Protein AF-A0A0A6YWA6-F1 (afdb_monomer_lite)

Structure (mmCIF, N/CA/C/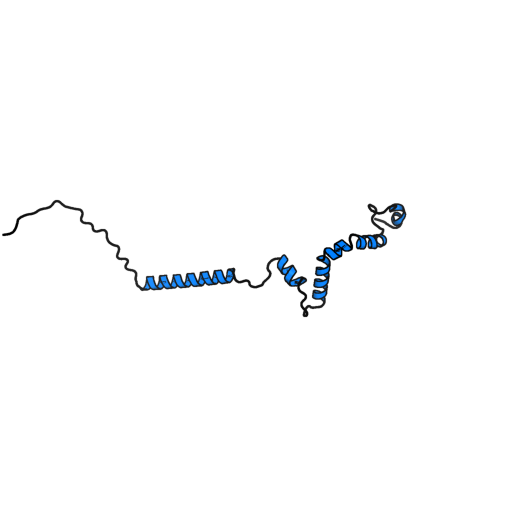O backbone):
data_AF-A0A0A6YWA6-F1
#
_entry.id   AF-A0A0A6YWA6-F1
#
loop_
_atom_site.group_PDB
_atom_site.id
_atom_site.type_symbol
_atom_site.label_atom_id
_atom_site.label_alt_id
_atom_site.label_comp_id
_atom_site.label_asym_id
_atom_site.label_entity_id
_atom_site.label_seq_id
_atom_site.pdbx_PDB_ins_code
_atom_site.Cartn_x
_atom_site.Cartn_y
_atom_site.Cartn_z
_atom_site.occupancy
_atom_site.B_iso_or_equiv
_atom_site.auth_seq_id
_atom_site.auth_comp_id
_atom_site.auth_asym_id
_atom_site.auth_atom_id
_atom_site.pdbx_PDB_model_num
ATOM 1 N N . MET A 1 1 ? -16.475 38.994 106.068 1.00 43.25 1 MET A N 1
ATOM 2 C CA . MET A 1 1 ? -17.431 39.776 105.254 1.00 43.25 1 MET A CA 1
ATOM 3 C C . MET A 1 1 ? -16.602 40.695 104.366 1.00 43.25 1 MET A C 1
ATOM 5 O O . MET A 1 1 ? -15.779 41.405 104.907 1.00 43.25 1 MET A O 1
ATOM 9 N N . GLY A 1 2 ? -16.594 40.639 103.039 1.00 46.50 2 GLY A N 1
ATOM 10 C CA . GLY A 1 2 ? -17.674 40.305 102.126 1.00 46.50 2 GLY A CA 1
ATOM 11 C C . GLY A 1 2 ? -18.350 41.594 101.670 1.00 46.50 2 GLY A C 1
ATOM 12 O O . GLY A 1 2 ? -19.226 42.035 102.396 1.00 46.50 2 GLY A O 1
ATOM 13 N N . ARG A 1 3 ? -17.970 42.064 100.462 1.00 40.78 3 ARG A N 1
ATOM 14 C CA . ARG A 1 3 ? -18.775 42.855 99.499 1.00 40.78 3 ARG A CA 1
ATOM 15 C C . ARG A 1 3 ? -19.259 44.254 99.944 1.00 40.78 3 ARG A C 1
ATOM 17 O O . ARG A 1 3 ? -19.638 44.427 101.083 1.00 40.78 3 ARG A O 1
ATOM 24 N N . SER A 1 4 ? -19.409 45.288 99.120 1.00 62.66 4 SER A N 1
ATOM 25 C CA . SER A 1 4 ? -19.091 45.651 97.724 1.00 62.66 4 SER A CA 1
ATOM 26 C C . SER A 1 4 ? -19.964 46.873 97.416 1.00 62.66 4 SER A C 1
ATOM 28 O O . SER A 1 4 ? -21.092 46.856 97.879 1.00 62.66 4 SER A O 1
ATOM 30 N N . GLU A 1 5 ? -19.513 47.824 96.599 1.00 47.88 5 GLU A N 1
ATOM 31 C CA . GLU A 1 5 ? -20.318 48.772 95.789 1.00 47.88 5 GLU A CA 1
ATOM 32 C C . GLU A 1 5 ? -19.305 49.713 95.113 1.00 47.88 5 GLU A C 1
ATOM 34 O O . GLU A 1 5 ? -18.282 50.023 95.712 1.00 47.88 5 GLU A O 1
ATOM 39 N N . SER A 1 6 ? -19.403 50.182 93.878 1.00 60.28 6 SER A N 1
ATOM 40 C CA . SER A 1 6 ? -20.394 50.156 92.798 1.00 60.28 6 SER A CA 1
ATOM 41 C C . SER A 1 6 ? -19.636 50.750 91.589 1.00 60.28 6 SER A C 1
ATOM 43 O O . SER A 1 6 ? -18.811 51.635 91.789 1.00 60.28 6 SER A O 1
ATOM 45 N N . GLN A 1 7 ? -19.679 50.136 90.399 1.00 53.88 7 GLN A N 1
ATOM 46 C CA . GLN A 1 7 ? -20.383 50.652 89.202 1.00 53.88 7 GLN A CA 1
ATOM 47 C C . GLN A 1 7 ? -19.971 52.097 88.795 1.00 53.88 7 GLN A C 1
ATOM 49 O O . GLN A 1 7 ? -19.933 52.983 89.629 1.00 53.88 7 GLN A O 1
ATOM 54 N N . MET A 1 8 ? -19.709 52.464 87.540 1.00 55.59 8 MET A N 1
ATOM 55 C CA . MET A 1 8 ? -20.334 52.022 86.298 1.00 55.59 8 MET A CA 1
ATOM 56 C C . MET A 1 8 ? -19.609 52.673 85.096 1.00 55.59 8 MET A C 1
ATOM 58 O O . MET A 1 8 ? -19.224 53.831 85.183 1.00 55.59 8 MET A O 1
ATOM 62 N N . ASP A 1 9 ? -19.491 51.888 84.020 1.00 52.47 9 ASP A N 1
ATOM 63 C CA . ASP A 1 9 ? -19.705 52.210 82.593 1.00 52.47 9 ASP A CA 1
ATOM 64 C C . ASP A 1 9 ? -18.941 53.348 81.896 1.00 52.47 9 ASP A C 1
ATOM 66 O O . ASP A 1 9 ? -18.949 54.490 82.331 1.00 52.47 9 ASP A O 1
ATOM 70 N N . ILE A 1 10 ? -18.381 53.000 80.732 1.00 51.50 10 ILE A N 1
ATOM 71 C CA . ILE A 1 10 ? -18.505 53.738 79.465 1.00 51.50 10 ILE A CA 1
ATOM 72 C C . ILE A 1 10 ? -18.309 52.695 78.343 1.00 51.50 10 ILE A C 1
ATOM 74 O O . ILE A 1 10 ? -17.197 52.303 77.993 1.00 51.50 10 ILE A O 1
ATOM 78 N N . THR A 1 11 ? -19.442 52.143 77.910 1.00 63.22 11 THR A N 1
ATOM 79 C CA . THR A 1 11 ? -19.926 51.995 76.525 1.00 63.22 11 THR A CA 1
ATOM 80 C C . THR A 1 11 ? -19.050 51.357 75.434 1.00 63.22 11 THR A C 1
ATOM 82 O O . THR A 1 11 ? -17.949 51.797 75.121 1.00 63.22 11 THR A O 1
ATOM 85 N N . ASP A 1 12 ? -19.722 50.417 74.754 1.00 56.16 12 ASP A N 1
ATOM 86 C CA . ASP A 1 12 ? -19.614 50.014 73.346 1.00 56.16 12 ASP A CA 1
ATOM 87 C C . ASP A 1 12 ? -18.347 49.320 72.845 1.00 56.16 12 ASP A C 1
ATOM 89 O O . ASP A 1 12 ? -17.462 49.969 72.309 1.00 56.16 12 ASP A O 1
ATOM 93 N N . ILE A 1 13 ? -18.375 47.974 72.847 1.00 60.03 13 ILE A N 1
ATOM 94 C CA . ILE A 1 13 ? -18.096 47.135 71.656 1.00 60.03 13 ILE A CA 1
ATOM 95 C C . ILE A 1 13 ? -18.932 45.837 71.745 1.00 60.03 13 ILE A C 1
ATOM 97 O O . ILE A 1 13 ? -18.418 44.717 71.735 1.00 60.03 13 ILE A O 1
ATOM 101 N N . ASN A 1 14 ? -20.255 45.966 71.871 1.00 62.72 14 ASN A N 1
ATOM 102 C CA . ASN A 1 14 ? -21.167 44.829 71.730 1.00 62.72 14 ASN A CA 1
ATOM 103 C C . ASN A 1 14 ? -21.592 44.686 70.265 1.00 62.72 14 ASN A C 1
ATOM 105 O O . ASN A 1 14 ? -22.592 45.246 69.834 1.00 62.72 14 ASN A O 1
ATOM 109 N N . ALA A 1 15 ? -20.868 43.862 69.509 1.00 58.72 15 ALA A N 1
ATOM 110 C CA . ALA A 1 15 ? -21.442 43.187 68.350 1.00 58.72 15 ALA A CA 1
ATOM 111 C C . ALA A 1 15 ? -20.817 41.791 68.200 1.00 58.72 15 ALA A C 1
ATOM 113 O O . ALA A 1 15 ? -19.757 41.643 67.582 1.00 58.72 15 ALA A O 1
ATOM 114 N N . PRO A 1 16 ? -21.438 40.727 68.744 1.00 62.69 16 PRO A N 1
ATOM 115 C CA . PRO A 1 16 ? -21.074 39.378 68.347 1.00 62.69 16 PRO A CA 1
ATOM 116 C C . PRO A 1 16 ? -21.379 39.228 66.853 1.00 62.69 16 PRO A C 1
ATOM 118 O O . PRO A 1 16 ? -22.528 39.345 66.427 1.00 62.69 16 PRO A O 1
ATOM 121 N N . LYS A 1 17 ? -20.338 38.981 66.044 1.00 54.06 17 LYS A N 1
ATOM 122 C CA . LYS A 1 17 ? -20.478 38.664 64.615 1.00 54.06 17 LYS A CA 1
ATOM 123 C C . LYS A 1 17 ? -21.578 37.605 64.466 1.00 54.06 17 LYS A C 1
ATOM 125 O O . LYS A 1 17 ? -21.479 36.572 65.140 1.00 54.06 17 LYS A O 1
ATOM 130 N N . PRO A 1 18 ? -22.604 37.801 63.618 1.00 53.09 18 PRO A N 1
ATOM 131 C CA . PRO A 1 18 ? -23.605 36.773 63.408 1.00 53.09 18 PRO A CA 1
ATOM 132 C C . PRO A 1 18 ? -22.884 35.552 62.844 1.00 53.09 18 PRO A C 1
ATOM 134 O O . PRO A 1 18 ? -22.449 35.543 61.691 1.00 53.09 18 PRO A O 1
ATOM 137 N N . LYS A 1 19 ? -22.726 34.506 63.663 1.00 53.66 19 LYS A N 1
ATOM 138 C CA . LYS A 1 19 ? -22.403 33.180 63.147 1.00 53.66 19 LYS A CA 1
ATOM 139 C C . LYS A 1 19 ? -23.587 32.830 62.262 1.00 53.66 19 LYS A C 1
ATOM 141 O O . LYS A 1 19 ? -24.650 32.499 62.785 1.00 53.66 19 LYS A O 1
ATOM 146 N N . LYS A 1 20 ? -23.437 32.992 60.943 1.00 51.31 20 LYS A N 1
ATOM 147 C CA . LYS A 1 20 ? -24.426 32.542 59.964 1.00 51.31 20 LYS A CA 1
ATOM 148 C C . LYS A 1 20 ? -24.646 31.061 60.249 1.00 51.31 20 LYS A C 1
ATOM 150 O O . LYS A 1 20 ? -23.825 30.228 59.879 1.00 51.31 20 LYS A O 1
ATOM 155 N N . LYS A 1 21 ? -25.713 30.736 60.985 1.00 48.62 21 LYS A N 1
ATOM 156 C CA . LYS A 1 21 ? -26.161 29.359 61.145 1.00 48.62 21 LYS A CA 1
ATOM 157 C C . LYS A 1 21 ? -26.606 28.959 59.756 1.00 48.62 21 LYS A C 1
ATOM 159 O O . LYS A 1 21 ? -27.632 29.436 59.279 1.00 48.62 21 LYS A O 1
ATOM 164 N N . GLN A 1 22 ? -25.768 28.182 59.086 1.00 57.88 22 GLN A N 1
ATOM 165 C CA . GLN A 1 22 ? -26.058 27.641 57.776 1.00 57.88 22 GLN A CA 1
ATOM 166 C C . GLN A 1 22 ? -27.239 26.678 57.940 1.00 57.88 22 GLN A C 1
ATOM 168 O O . GLN A 1 22 ? -27.088 25.503 58.260 1.00 57.88 22 GLN A O 1
ATOM 173 N N . ARG A 1 23 ? -28.446 27.237 57.840 1.00 60.19 23 ARG A N 1
ATOM 174 C CA . ARG A 1 23 ? -29.715 26.520 57.808 1.00 60.19 23 ARG A CA 1
ATOM 175 C C . ARG A 1 23 ? -29.840 25.943 56.404 1.00 60.19 23 ARG A C 1
ATOM 177 O O . ARG A 1 23 ? -30.525 26.510 55.565 1.00 60.19 23 ARG A O 1
ATOM 184 N N . TRP A 1 24 ? -29.141 24.850 56.140 1.00 55.84 24 TRP A N 1
ATOM 185 C CA . TRP A 1 24 ? -29.450 24.054 54.962 1.00 55.84 24 TRP A CA 1
ATOM 186 C C . TRP A 1 24 ? -30.722 23.279 55.260 1.00 55.84 24 TRP A C 1
ATOM 188 O O . TRP A 1 24 ? -30.845 22.650 56.316 1.00 55.84 24 TRP A O 1
ATOM 198 N N . THR A 1 25 ? -31.690 23.348 54.359 1.00 75.12 25 THR A N 1
ATOM 199 C CA . THR A 1 25 ? -32.788 22.393 54.384 1.00 75.12 25 THR A CA 1
ATOM 200 C C . THR A 1 25 ? -32.189 21.023 54.029 1.00 75.12 25 THR A C 1
ATOM 202 O O . THR A 1 25 ? -31.361 20.928 53.122 1.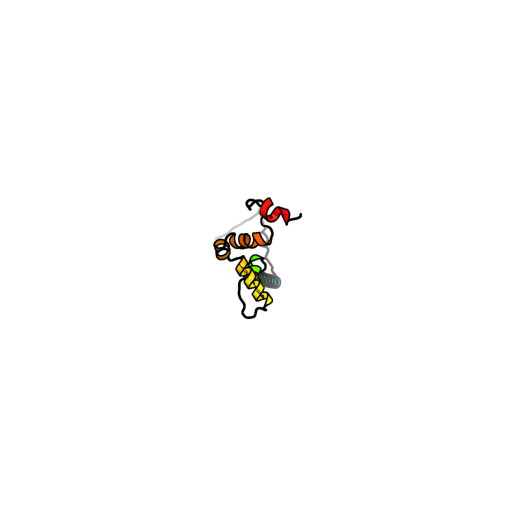00 75.12 25 THR A O 1
ATOM 205 N N . PRO A 1 26 ? -32.548 19.942 54.743 1.00 75.25 26 PRO A N 1
ATOM 206 C CA . PRO A 1 26 ? -32.018 18.600 54.467 1.00 75.25 26 PRO A CA 1
ATOM 207 C C . PRO A 1 26 ? -32.281 18.156 53.018 1.00 75.25 26 PRO A C 1
ATOM 209 O O . PRO A 1 26 ? -31.530 17.361 52.462 1.00 75.25 26 PRO A O 1
ATOM 212 N N . LEU A 1 27 ? -33.311 18.736 52.395 1.00 78.12 27 LEU A N 1
ATOM 213 C CA . LEU A 1 27 ? -33.657 18.571 50.991 1.00 78.12 27 LEU A CA 1
ATOM 214 C C . LEU A 1 27 ? -32.557 19.078 50.039 1.00 78.12 27 LEU A C 1
ATOM 216 O O . LEU A 1 27 ? -32.225 18.388 49.084 1.00 78.12 27 LEU A O 1
ATOM 220 N N . GLU A 1 28 ? -31.952 20.235 50.321 1.00 83.75 28 GLU A N 1
ATOM 221 C CA . GLU A 1 28 ? -30.880 20.820 49.499 1.00 83.75 28 GLU A CA 1
ATOM 222 C C . GLU A 1 28 ? -29.589 20.006 49.601 1.00 83.75 28 GLU A C 1
ATOM 224 O O . GLU A 1 28 ? -28.889 19.809 48.609 1.00 83.75 28 GLU A O 1
ATOM 229 N N . ILE A 1 29 ? -29.293 19.467 50.790 1.00 87.25 29 ILE A N 1
ATOM 230 C CA . ILE A 1 29 ? -28.156 18.556 50.984 1.00 87.25 29 ILE A CA 1
ATOM 231 C C . ILE A 1 29 ? -28.404 17.262 50.207 1.00 87.25 29 ILE A C 1
ATOM 233 O O . ILE A 1 29 ? -27.530 16.813 49.470 1.00 87.25 29 ILE A O 1
ATOM 237 N N . SER A 1 30 ? -29.606 16.692 50.322 1.00 88.00 30 SER A N 1
ATOM 238 C CA . SER A 1 30 ? -29.985 15.485 49.585 1.00 88.00 30 SER A CA 1
ATOM 239 C C . SER A 1 30 ? -29.900 15.690 48.072 1.00 88.00 30 SER A C 1
ATOM 241 O O . SER A 1 30 ? -29.395 14.822 47.363 1.00 88.00 30 SER A O 1
ATOM 243 N N . LEU A 1 31 ? -30.364 16.838 47.575 1.00 91.50 31 LEU A N 1
ATOM 244 C CA . LEU A 1 31 ? -30.308 17.184 46.160 1.00 91.50 31 LEU A CA 1
ATOM 245 C C . LEU A 1 31 ? -28.862 17.389 45.692 1.00 91.50 31 LEU A C 1
ATOM 247 O O . LEU A 1 31 ? -28.483 16.878 44.643 1.00 91.50 31 LEU A O 1
ATOM 251 N N . SER A 1 32 ? -28.034 18.057 46.498 1.00 91.06 32 SER A N 1
ATOM 252 C CA . SER A 1 32 ? -26.609 18.260 46.202 1.00 91.06 32 SER A CA 1
ATOM 253 C C . SER A 1 32 ? -25.857 16.933 46.102 1.00 91.06 32 SER A C 1
ATOM 255 O O . SER A 1 32 ? -25.076 16.729 45.174 1.00 91.06 32 SER A O 1
ATOM 257 N N . VAL A 1 33 ? -26.121 16.004 47.027 1.00 94.88 33 VAL A N 1
ATOM 258 C CA . VAL A 1 33 ? -25.531 14.658 47.005 1.00 94.88 33 VAL A CA 1
ATOM 259 C C . VAL A 1 33 ? -26.002 13.881 45.777 1.00 94.88 33 VAL A C 1
ATOM 261 O O . VAL A 1 33 ? -25.180 13.268 45.102 1.00 94.88 33 VAL A O 1
ATOM 264 N N . LEU A 1 34 ? -27.294 13.940 45.440 1.00 95.62 34 LEU A N 1
ATOM 265 C CA . LEU A 1 34 ? -27.832 13.268 44.256 1.00 95.62 34 LEU A CA 1
ATOM 266 C C . LEU A 1 34 ? -27.186 13.788 42.965 1.00 95.62 34 LEU A C 1
ATOM 268 O O . LEU A 1 34 ? -26.769 12.994 42.126 1.00 95.62 34 LEU A O 1
ATOM 272 N N . VAL A 1 35 ? -27.058 15.109 42.823 1.00 96.44 35 VAL A N 1
ATOM 273 C CA . VAL A 1 35 ? -26.407 15.729 41.662 1.00 96.44 35 VAL A CA 1
ATOM 274 C C . VAL A 1 35 ? -24.940 15.307 41.577 1.00 96.44 35 VAL A C 1
ATOM 276 O O . VAL A 1 35 ? -24.495 14.924 40.501 1.00 96.44 35 VAL A O 1
ATOM 279 N N . LEU A 1 36 ? -24.206 15.299 42.695 1.00 96.44 36 LEU A N 1
ATOM 280 C CA . LEU A 1 36 ? -22.816 14.830 42.729 1.00 96.44 36 LEU A CA 1
ATOM 281 C C . LEU A 1 36 ? -22.675 13.358 42.320 1.00 96.44 36 LEU A C 1
ATOM 283 O O . LEU A 1 36 ? -21.744 13.003 41.604 1.00 96.44 36 LEU A O 1
ATOM 287 N N . LEU A 1 37 ? -23.594 12.490 42.741 1.00 96.94 37 LEU A N 1
ATOM 288 C CA . LEU A 1 37 ? -23.573 11.088 42.322 1.00 96.94 37 LEU A CA 1
ATOM 289 C C . LEU A 1 37 ? -23.831 10.951 40.819 1.00 96.94 37 LEU A C 1
ATOM 291 O O . LEU A 1 37 ? -23.117 10.216 40.139 1.00 96.94 37 LEU A O 1
ATOM 295 N N . LEU A 1 38 ? -24.808 11.688 40.286 1.00 96.94 38 LEU A N 1
ATOM 296 C CA . LEU A 1 38 ? -25.115 11.676 38.856 1.00 96.94 38 LEU A CA 1
ATOM 297 C C . LEU A 1 38 ? -23.961 12.225 38.010 1.00 96.94 38 LEU A C 1
ATOM 299 O O . LEU A 1 38 ? -23.681 11.671 36.949 1.00 96.94 38 LEU A O 1
ATOM 303 N N . THR A 1 39 ? -23.257 13.263 38.470 1.00 96.88 39 THR A N 1
ATOM 304 C CA . THR A 1 39 ? -22.089 13.787 37.747 1.00 96.88 39 THR A CA 1
ATOM 305 C C . THR A 1 39 ? -20.935 12.796 37.755 1.00 96.88 39 THR A C 1
ATOM 307 O O . THR A 1 39 ? -20.316 12.602 36.712 1.00 96.88 39 THR A O 1
ATOM 310 N N . ILE A 1 40 ? -20.675 12.115 38.877 1.00 97.12 40 ILE A N 1
ATOM 311 C CA . ILE A 1 40 ? -19.658 11.057 38.937 1.00 97.12 40 ILE A CA 1
ATOM 312 C C . ILE A 1 40 ? -20.006 9.936 37.952 1.00 97.12 40 ILE A C 1
ATOM 314 O O . ILE A 1 40 ? -19.145 9.543 37.172 1.00 97.12 40 ILE A O 1
ATOM 318 N N . ILE A 1 41 ? -21.258 9.468 37.932 1.00 97.00 41 ILE A N 1
ATOM 319 C CA . ILE A 1 41 ? -21.716 8.427 36.994 1.00 97.00 41 ILE A CA 1
ATOM 320 C C . ILE A 1 41 ? -21.572 8.886 35.537 1.00 97.00 41 ILE A C 1
ATOM 322 O O . ILE A 1 41 ? -21.127 8.120 34.685 1.00 97.00 41 ILE A O 1
ATOM 326 N N . ALA A 1 42 ? -21.923 10.136 35.232 1.00 96.88 42 ALA A N 1
ATOM 327 C CA . ALA A 1 42 ? -21.781 10.674 33.883 1.00 96.88 42 ALA A CA 1
ATOM 328 C C . ALA A 1 42 ? -20.307 10.751 33.457 1.00 96.88 42 ALA A C 1
ATOM 330 O O . ALA A 1 42 ? -19.966 10.333 32.354 1.00 96.88 42 ALA A O 1
ATOM 331 N N . VAL A 1 43 ? -19.419 11.230 34.334 1.00 96.44 43 VAL A N 1
ATOM 332 C CA . VAL A 1 43 ? -17.977 11.316 34.054 1.00 96.44 43 VAL A CA 1
ATOM 333 C C . VAL A 1 43 ? -17.366 9.927 33.880 1.00 96.44 43 VAL A C 1
ATOM 335 O O . VAL A 1 43 ? -16.590 9.731 32.946 1.00 96.44 43 VAL A O 1
ATOM 338 N N . THR A 1 44 ? -17.723 8.952 34.720 1.00 95.56 44 THR A N 1
ATOM 339 C CA . THR A 1 44 ? -17.225 7.577 34.571 1.00 95.56 44 THR A CA 1
ATOM 340 C C . THR A 1 44 ? -17.729 6.934 33.285 1.00 95.56 44 THR A C 1
ATOM 342 O O . THR A 1 44 ? -16.935 6.294 32.604 1.00 95.56 44 THR A O 1
ATOM 345 N N . MET A 1 45 ? -18.992 7.149 32.901 1.00 94.19 45 MET A N 1
ATOM 346 C CA . MET A 1 45 ? -19.533 6.687 31.617 1.00 94.19 45 MET A CA 1
ATOM 347 C C . MET A 1 45 ? -18.836 7.334 30.420 1.00 94.19 45 MET A C 1
ATOM 349 O O . MET A 1 45 ? -18.494 6.633 29.475 1.00 94.19 45 MET A O 1
ATOM 353 N N . ILE A 1 46 ? -18.583 8.646 30.457 1.00 93.25 46 ILE A N 1
ATOM 354 C CA . ILE A 1 46 ? -17.865 9.351 29.384 1.00 93.25 46 ILE A CA 1
ATOM 355 C C . ILE A 1 46 ? -16.424 8.847 29.282 1.00 93.25 46 ILE A C 1
ATOM 357 O O . ILE A 1 46 ? -15.949 8.599 28.179 1.00 93.25 46 ILE A O 1
ATOM 361 N N . ALA A 1 47 ? -15.730 8.675 30.409 1.00 92.50 47 ALA A N 1
ATOM 362 C CA . ALA A 1 47 ? -14.372 8.143 30.425 1.00 92.50 47 ALA A CA 1
ATOM 363 C C . ALA A 1 47 ? -14.332 6.705 29.902 1.00 92.50 47 ALA A C 1
ATOM 365 O O . ALA A 1 47 ? -13.487 6.394 29.069 1.00 92.50 47 ALA A O 1
ATOM 366 N N . LEU A 1 48 ? -15.270 5.854 30.332 1.00 89.50 48 LEU A N 1
ATOM 367 C CA . LEU A 1 48 ? -15.444 4.506 29.791 1.00 89.50 48 LEU A CA 1
ATOM 368 C C . LEU A 1 48 ? -15.666 4.556 28.285 1.00 89.50 48 LEU A C 1
ATOM 370 O O . LEU A 1 48 ? -14.931 3.900 27.574 1.00 89.50 48 LEU A O 1
ATOM 374 N N . TYR A 1 49 ? -16.587 5.380 27.790 1.00 85.69 49 TYR A N 1
ATOM 375 C CA . TYR A 1 49 ? -16.849 5.514 26.357 1.00 85.69 49 TYR A CA 1
ATOM 376 C C . TYR A 1 49 ? -15.636 6.034 25.567 1.00 85.69 49 TYR A C 1
ATOM 378 O O . TYR A 1 49 ? -15.340 5.534 24.491 1.00 85.69 49 TYR A O 1
ATOM 386 N N . ALA A 1 50 ? -14.900 7.011 26.101 1.00 83.00 50 ALA A N 1
ATOM 387 C CA . ALA A 1 50 ? -13.720 7.576 25.444 1.00 83.00 50 ALA A CA 1
ATOM 388 C C . ALA A 1 50 ? -12.510 6.627 25.453 1.00 83.00 50 ALA A C 1
ATOM 390 O O . ALA A 1 50 ? -11.642 6.731 24.589 1.00 83.00 50 ALA A O 1
ATOM 391 N N . THR A 1 51 ? -12.437 5.734 26.441 1.00 79.81 51 THR A N 1
ATOM 392 C CA . THR A 1 51 ? -11.383 4.713 26.566 1.00 79.81 51 THR A CA 1
ATOM 393 C C . THR A 1 51 ? -11.815 3.345 26.041 1.00 79.81 51 THR A C 1
ATOM 395 O O . THR A 1 51 ? -10.999 2.427 26.006 1.00 79.81 51 THR A O 1
ATOM 398 N N . TYR A 1 52 ? -13.073 3.202 25.619 1.00 79.56 52 TYR A N 1
ATOM 399 C CA . TYR A 1 52 ? -13.601 1.977 25.044 1.00 79.56 52 TYR A CA 1
ATOM 400 C C . TYR A 1 52 ? -13.038 1.819 23.635 1.00 79.56 52 TYR A C 1
ATOM 402 O O . TYR A 1 52 ? -13.328 2.601 22.730 1.00 79.56 52 TYR A O 1
ATOM 410 N N . ASP A 1 53 ? -12.187 0.813 23.467 1.00 71.69 53 ASP A N 1
ATOM 411 C CA . ASP A 1 53 ? -11.696 0.422 22.157 1.00 71.69 53 ASP A CA 1
ATOM 412 C C . ASP A 1 53 ? -12.801 -0.381 21.460 1.00 71.69 53 ASP A C 1
ATOM 414 O O . ASP A 1 53 ? -12.993 -1.566 21.728 1.00 71.69 53 ASP A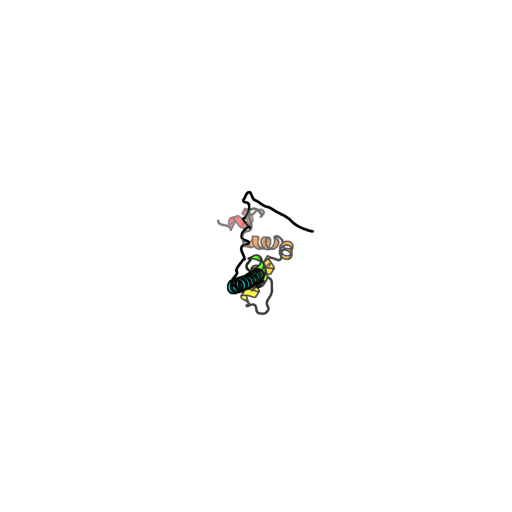 O 1
ATOM 418 N N . ASP A 1 54 ? -13.564 0.284 20.586 1.00 71.06 54 ASP A N 1
ATOM 419 C CA . ASP A 1 54 ? -14.593 -0.353 19.753 1.00 71.06 54 ASP A CA 1
ATOM 420 C C . ASP A 1 54 ? -14.003 -1.427 18.807 1.00 71.06 54 ASP A C 1
ATOM 422 O O . ASP A 1 54 ? -14.753 -2.076 18.077 1.00 71.06 54 ASP A O 1
ATOM 426 N N . GLY A 1 55 ? -12.671 -1.570 18.711 1.00 69.31 55 GLY A N 1
ATOM 427 C CA . GLY A 1 55 ? -12.005 -2.413 17.711 1.00 69.31 55 GLY A CA 1
ATOM 428 C C . GLY A 1 55 ? -12.214 -1.919 16.272 1.00 69.31 55 GLY A C 1
ATOM 429 O O . GLY A 1 55 ? -11.775 -2.551 15.312 1.00 69.31 55 GLY A O 1
ATOM 430 N N . ILE A 1 56 ? -12.888 -0.776 16.102 1.00 70.31 56 ILE A N 1
ATOM 431 C CA . ILE A 1 56 ? -13.188 -0.179 14.806 1.00 70.31 56 ILE A CA 1
ATOM 432 C C . ILE A 1 56 ? -11.988 0.651 14.370 1.00 70.31 56 ILE A C 1
ATOM 434 O O . ILE A 1 56 ? -11.733 1.757 14.855 1.00 70.31 56 ILE A O 1
ATOM 438 N N . CYS A 1 57 ? -11.288 0.112 13.383 1.00 71.00 57 CYS A N 1
ATOM 439 C CA . CYS A 1 57 ? -10.203 0.756 12.671 1.00 71.00 57 CYS A CA 1
ATOM 440 C C . CYS A 1 57 ? -10.687 2.039 11.960 1.00 71.00 57 CYS A C 1
ATOM 442 O O . CYS A 1 57 ? -11.342 1.966 10.923 1.00 71.00 57 CYS A O 1
ATOM 444 N N . LYS A 1 58 ? -10.383 3.225 12.514 1.00 77.50 58 LYS A N 1
ATOM 445 C CA . LYS A 1 58 ? -10.743 4.533 11.915 1.00 77.50 58 LYS A CA 1
ATOM 446 C C . LYS A 1 58 ? -9.624 5.174 11.075 1.00 77.50 58 LYS A C 1
ATOM 448 O O . LYS A 1 58 ? -9.908 6.092 10.310 1.00 77.50 58 LYS A O 1
ATOM 453 N N . SER A 1 59 ? -8.369 4.738 11.212 1.00 78.12 59 SER A N 1
ATOM 454 C CA . SER A 1 59 ? -7.232 5.277 10.448 1.00 78.12 59 SER A CA 1
ATOM 455 C C . SER A 1 59 ? -6.948 4.462 9.180 1.00 78.12 59 SER A C 1
ATOM 457 O O . SER A 1 59 ? -7.267 3.280 9.086 1.00 78.12 59 SER A O 1
ATOM 459 N N . SER A 1 60 ? -6.336 5.090 8.174 1.00 73.06 60 SER A N 1
ATOM 460 C CA . SER A 1 60 ? -6.032 4.431 6.894 1.00 73.06 60 SER A CA 1
ATOM 461 C C . SER A 1 60 ? -5.097 3.231 7.047 1.00 73.06 60 SER A C 1
ATOM 463 O O . SER A 1 60 ? -5.268 2.225 6.358 1.00 73.06 60 SER A O 1
ATOM 465 N N . ASP A 1 61 ? -4.129 3.322 7.958 1.00 75.38 61 ASP A N 1
ATOM 466 C CA . ASP A 1 61 ? -3.137 2.267 8.165 1.00 75.38 61 ASP A CA 1
ATOM 467 C C . ASP A 1 61 ? -3.749 1.038 8.838 1.00 75.38 61 ASP A C 1
ATOM 469 O O . ASP A 1 61 ? -3.458 -0.086 8.426 1.00 75.38 61 ASP A O 1
ATOM 473 N N . CYS A 1 62 ? -4.657 1.233 9.803 1.00 74.94 62 CYS A N 1
ATOM 474 C CA . CYS A 1 62 ? -5.325 0.115 10.462 1.00 74.94 62 CYS A CA 1
ATOM 475 C C . CYS A 1 62 ? -6.379 -0.549 9.565 1.00 74.94 62 CYS A C 1
ATOM 477 O O . CYS A 1 62 ? -6.476 -1.775 9.551 1.00 74.94 62 CYS A O 1
ATOM 479 N N . ILE A 1 63 ? -7.086 0.222 8.727 1.00 78.12 63 ILE A N 1
ATOM 480 C CA . ILE A 1 63 ? -7.994 -0.334 7.709 1.00 78.12 63 ILE A CA 1
ATOM 481 C C . ILE A 1 63 ? -7.213 -1.210 6.722 1.00 78.12 63 ILE A C 1
ATOM 483 O O . ILE A 1 63 ? -7.639 -2.316 6.397 1.00 78.12 63 ILE A O 1
ATOM 487 N N . LYS A 1 64 ? -6.051 -0.745 6.250 1.00 74.81 64 LYS A N 1
ATOM 488 C CA . LYS A 1 64 ? -5.197 -1.501 5.324 1.00 74.81 64 LYS A CA 1
ATOM 489 C C . LYS A 1 64 ? -4.729 -2.824 5.940 1.00 74.81 64 LYS A C 1
ATOM 491 O O . LYS A 1 64 ? -4.804 -3.853 5.266 1.00 74.81 64 LYS A O 1
ATOM 496 N N . SER A 1 65 ? -4.294 -2.823 7.202 1.00 74.94 65 SER A N 1
ATOM 497 C CA . SER A 1 65 ? -3.881 -4.058 7.878 1.00 74.94 65 SER A CA 1
ATOM 498 C C . SER A 1 65 ? -5.049 -5.018 8.128 1.00 74.94 65 SER A C 1
ATOM 500 O O . SER A 1 65 ? -4.941 -6.197 7.793 1.00 74.94 65 SER A O 1
ATOM 502 N N . ASP A 1 66 ? -6.176 -4.525 8.640 1.00 73.56 66 ASP A N 1
ATOM 503 C CA . ASP A 1 66 ? -7.336 -5.361 8.984 1.00 73.56 66 ASP A CA 1
ATOM 504 C C . ASP A 1 66 ? -8.024 -5.947 7.736 1.00 73.56 66 ASP A C 1
ATOM 506 O O . ASP A 1 66 ? -8.359 -7.133 7.672 1.00 73.56 66 ASP A O 1
ATOM 510 N N . VAL A 1 67 ? -8.175 -5.137 6.682 1.00 76.25 67 VAL A N 1
ATOM 511 C CA . VAL A 1 67 ? -8.900 -5.542 5.471 1.00 76.25 67 VAL A CA 1
ATOM 512 C C . VAL A 1 67 ? -8.032 -6.360 4.523 1.00 76.25 67 VAL A C 1
ATOM 514 O O . VAL A 1 67 ? -8.546 -7.294 3.909 1.00 76.25 67 VAL A O 1
ATOM 517 N N . LEU A 1 68 ? -6.746 -6.028 4.352 1.00 79.00 68 LEU A N 1
ATOM 518 C CA . LEU A 1 68 ? -5.920 -6.610 3.283 1.00 79.00 68 LEU A CA 1
ATOM 519 C C . LEU A 1 68 ? -4.805 -7.542 3.773 1.00 79.00 68 LEU A C 1
ATOM 521 O O . LEU A 1 68 ? -4.313 -8.358 2.986 1.00 79.00 68 LEU A O 1
ATOM 525 N N . GLN A 1 69 ? -4.400 -7.459 5.042 1.00 71.56 69 GLN A N 1
ATOM 526 C CA . GLN A 1 69 ? -3.237 -8.201 5.537 1.00 71.56 69 GLN A CA 1
ATOM 527 C C . GLN A 1 69 ? -3.612 -9.553 6.142 1.00 71.56 69 GLN A C 1
ATOM 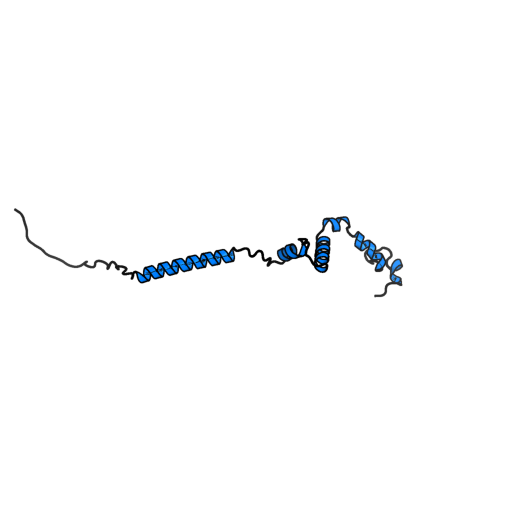529 O O . GLN A 1 69 ? -2.876 -10.523 5.939 1.00 71.56 69 GLN A O 1
ATOM 534 N N . GLU A 1 70 ? -4.778 -9.671 6.775 1.00 74.56 70 GLU A N 1
ATOM 535 C CA . GLU A 1 70 ? -5.250 -10.930 7.358 1.00 74.56 70 GLU A CA 1
ATOM 536 C C . GLU A 1 70 ? -6.007 -11.797 6.334 1.00 74.56 70 GLU A C 1
ATOM 538 O O . GLU A 1 70 ? -6.997 -11.352 5.741 1.00 74.56 70 GLU A O 1
ATOM 543 N N . PRO A 1 71 ? -5.564 -13.039 6.058 1.00 68.44 71 PRO A N 1
ATOM 544 C CA . PRO A 1 71 ? -6.318 -13.958 5.214 1.00 68.44 71 PRO A CA 1
ATOM 545 C C . PRO A 1 71 ? -7.479 -14.531 6.028 1.00 68.44 71 PRO A C 1
ATOM 547 O O . PRO A 1 71 ? -7.251 -15.213 7.024 1.00 68.44 71 PRO A O 1
ATOM 550 N N . LYS A 1 72 ? -8.720 -14.273 5.604 1.00 76.06 72 LYS A N 1
ATOM 551 C CA . LYS A 1 72 ? -9.906 -14.866 6.228 1.00 76.06 72 LYS A CA 1
ATOM 552 C C . LYS A 1 72 ? -10.392 -15.969 5.288 1.00 76.06 72 LYS A C 1
ATOM 554 O O .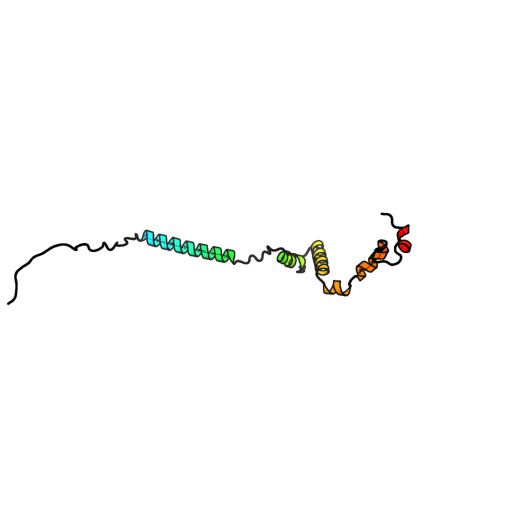 LYS A 1 72 ? -10.544 -15.758 4.088 1.00 76.06 72 LYS A O 1
ATOM 559 N N . THR A 1 73 ? -10.589 -17.179 5.802 1.00 71.62 73 THR A N 1
ATOM 560 C CA . THR A 1 73 ? -10.983 -18.345 4.984 1.00 71.62 73 THR A CA 1
ATOM 561 C C . THR A 1 73 ? -12.357 -18.184 4.326 1.00 71.62 73 THR A C 1
ATOM 563 O O . THR A 1 73 ? -12.653 -18.876 3.359 1.00 71.62 73 THR A O 1
ATOM 566 N N . GLU A 1 74 ? -13.163 -17.240 4.811 1.00 81.25 74 GLU A N 1
ATOM 567 C CA . GLU A 1 74 ? -14.497 -16.902 4.300 1.00 81.25 74 GLU A CA 1
ATOM 568 C C . GLU A 1 74 ? -14.496 -15.746 3.280 1.00 81.25 74 GLU A C 1
ATOM 570 O O . GLU A 1 74 ? -15.553 -15.283 2.855 1.00 81.25 74 GLU A O 1
ATOM 575 N N . ASP A 1 75 ? -13.323 -15.259 2.862 1.00 84.06 75 ASP A N 1
ATOM 576 C CA . ASP A 1 75 ? -13.235 -14.183 1.874 1.00 84.06 75 ASP A CA 1
ATOM 577 C C . ASP A 1 75 ? -13.793 -14.616 0.507 1.00 84.06 75 ASP A C 1
ATOM 579 O O . ASP A 1 75 ? -13.423 -15.661 -0.036 1.00 84.06 75 ASP A O 1
ATOM 583 N N . ILE A 1 76 ? -14.598 -13.750 -0.120 1.00 91.12 76 ILE A N 1
ATOM 584 C CA . ILE A 1 76 ? -14.999 -13.915 -1.524 1.00 91.12 76 ILE A CA 1
ATOM 585 C C . ILE A 1 76 ? -13.770 -13.889 -2.447 1.00 91.12 76 ILE A C 1
ATOM 587 O O . ILE A 1 76 ? -12.782 -13.204 -2.178 1.00 91.12 76 ILE A O 1
ATOM 591 N N . VAL A 1 77 ? -13.842 -14.570 -3.595 1.00 92.69 77 VAL A N 1
ATOM 592 C CA . VAL A 1 77 ? -12.712 -14.712 -4.542 1.00 92.69 77 VAL A CA 1
ATOM 593 C C . VAL A 1 77 ? -12.089 -13.363 -4.934 1.00 92.69 77 VAL A C 1
ATOM 595 O O . VAL A 1 77 ? -10.871 -13.249 -5.065 1.00 92.69 77 VAL A O 1
ATOM 598 N N . ALA A 1 78 ? -12.906 -12.318 -5.094 1.00 91.88 78 ALA A N 1
ATOM 599 C CA . ALA A 1 78 ? -12.421 -10.971 -5.391 1.00 91.88 78 ALA A CA 1
ATOM 600 C C . ALA A 1 78 ? -11.525 -10.409 -4.269 1.00 91.88 78 ALA A C 1
ATOM 602 O O . ALA A 1 78 ? -10.458 -9.863 -4.548 1.00 91.88 78 ALA A O 1
ATOM 603 N N . VAL A 1 79 ? -11.914 -10.607 -3.006 1.00 89.56 79 VAL A N 1
ATOM 604 C CA . VAL A 1 79 ? -11.158 -10.166 -1.825 1.00 89.56 79 VAL A CA 1
ATOM 605 C C . VAL A 1 79 ? -9.879 -10.982 -1.675 1.00 89.56 79 VAL A C 1
ATOM 607 O O . VAL A 1 79 ? -8.821 -10.411 -1.427 1.00 89.56 79 VAL A O 1
ATOM 610 N N . GLN A 1 80 ? -9.920 -12.291 -1.928 1.00 88.06 80 GLN A N 1
ATOM 611 C CA . GLN A 1 80 ? -8.716 -13.130 -1.920 1.00 88.06 80 GLN A CA 1
ATOM 612 C C . GLN A 1 80 ? -7.680 -12.663 -2.955 1.00 88.06 80 GLN A C 1
ATOM 614 O O . GLN A 1 80 ? -6.485 -12.577 -2.649 1.00 88.06 80 GLN A O 1
ATOM 619 N N . LYS A 1 81 ? -8.125 -12.306 -4.168 1.00 92.25 81 LYS A N 1
ATOM 620 C CA . LYS A 1 81 ? -7.249 -11.748 -5.210 1.00 92.25 81 LYS A CA 1
ATOM 621 C C . LYS A 1 81 ? -6.690 -10.386 -4.810 1.00 92.25 81 LYS A C 1
ATOM 623 O O . LYS A 1 81 ? -5.490 -10.173 -4.961 1.00 92.25 81 LYS A O 1
ATOM 628 N N . ALA A 1 82 ? -7.519 -9.502 -4.255 1.00 90.50 82 ALA A N 1
ATOM 629 C CA . ALA A 1 82 ? -7.076 -8.197 -3.767 1.00 90.50 82 ALA A CA 1
ATOM 630 C C . ALA A 1 82 ? -6.032 -8.330 -2.643 1.00 90.50 82 ALA A C 1
ATOM 632 O O . ALA A 1 82 ? -4.982 -7.695 -2.706 1.00 90.50 82 ALA A O 1
ATOM 633 N N . LYS A 1 83 ? -6.262 -9.223 -1.671 1.00 90.56 83 LYS A N 1
ATOM 634 C CA . LYS A 1 83 ? -5.309 -9.550 -0.595 1.00 90.56 83 LYS A CA 1
ATOM 635 C C . LYS A 1 83 ? -3.998 -10.107 -1.143 1.00 90.56 83 LYS A C 1
ATOM 637 O O . LYS A 1 83 ? -2.921 -9.722 -0.699 1.00 90.56 83 LYS A O 1
ATOM 642 N N . THR A 1 84 ? -4.074 -11.001 -2.126 1.00 91.00 84 THR A N 1
ATOM 643 C CA . THR A 1 84 ? -2.886 -11.583 -2.771 1.00 91.00 84 THR A CA 1
ATOM 644 C C . THR A 1 84 ? -2.078 -10.523 -3.515 1.00 91.00 84 THR A C 1
ATOM 646 O O . THR A 1 84 ? -0.863 -10.444 -3.331 1.00 91.00 84 THR A O 1
ATOM 649 N N . LEU A 1 85 ? -2.745 -9.670 -4.298 1.00 92.31 85 LEU A N 1
ATOM 650 C CA . LEU A 1 85 ? -2.112 -8.552 -4.996 1.00 92.31 85 LEU A CA 1
ATOM 651 C C . LEU A 1 85 ? -1.429 -7.616 -3.998 1.00 92.31 85 LEU A C 1
ATOM 653 O O . LEU A 1 85 ? -0.238 -7.348 -4.120 1.00 92.31 85 LEU A O 1
ATOM 657 N N . TYR A 1 86 ? -2.153 -7.199 -2.964 1.00 90.94 86 TYR A N 1
ATOM 658 C CA . TYR A 1 86 ? -1.634 -6.329 -1.921 1.00 90.94 86 TYR A CA 1
ATOM 659 C C . TYR A 1 86 ? -0.372 -6.901 -1.254 1.00 90.94 86 TYR A C 1
ATOM 661 O O . TYR A 1 86 ? 0.646 -6.213 -1.183 1.00 90.94 86 TYR A O 1
ATOM 669 N N . ARG A 1 87 ? -0.390 -8.182 -0.856 1.00 89.75 87 ARG A N 1
ATOM 670 C CA . ARG A 1 87 ? 0.780 -8.866 -0.275 1.00 89.75 87 ARG A CA 1
ATOM 671 C C . ARG A 1 87 ? 1.972 -8.916 -1.222 1.00 89.75 87 ARG A C 1
ATOM 673 O O . ARG A 1 87 ? 3.105 -8.813 -0.766 1.00 89.75 87 ARG A O 1
ATOM 680 N N . SER A 1 88 ? 1.730 -9.066 -2.522 1.00 91.88 88 SER A N 1
ATOM 681 C CA . SER A 1 88 ? 2.808 -9.024 -3.511 1.00 91.88 88 SER A CA 1
ATOM 682 C C . SER A 1 88 ? 3.428 -7.630 -3.633 1.00 91.88 88 SER A C 1
ATOM 684 O O . SER A 1 88 ? 4.641 -7.529 -3.780 1.00 91.88 88 SER A O 1
ATOM 686 N N . CYS A 1 89 ? 2.626 -6.568 -3.500 1.00 91.25 89 CYS A N 1
ATOM 687 C CA . CYS A 1 89 ? 3.094 -5.186 -3.587 1.00 91.25 89 CYS A CA 1
ATOM 688 C C . CYS A 1 89 ? 3.934 -4.759 -2.379 1.00 91.25 89 CYS A C 1
ATOM 690 O O . CYS A 1 89 ? 4.866 -3.984 -2.545 1.00 91.25 89 CYS A O 1
ATOM 692 N N . ILE A 1 90 ? 3.607 -5.242 -1.177 1.00 91.06 90 ILE A N 1
ATOM 693 C CA . ILE A 1 90 ? 4.331 -4.873 0.054 1.00 91.06 90 ILE A CA 1
ATOM 694 C C . ILE A 1 90 ? 5.530 -5.781 0.356 1.00 91.06 90 ILE A C 1
ATOM 696 O O . ILE A 1 90 ? 6.242 -5.551 1.330 1.00 91.06 90 ILE A O 1
ATOM 700 N N . ASN A 1 91 ? 5.745 -6.843 -0.425 1.00 94.25 91 ASN A N 1
ATOM 701 C CA . ASN A 1 91 ? 6.871 -7.746 -0.216 1.00 94.25 91 ASN A CA 1
ATOM 702 C C . ASN A 1 91 ? 8.135 -7.201 -0.892 1.00 94.25 91 ASN A C 1
ATOM 704 O O . ASN A 1 91 ? 8.536 -7.668 -1.960 1.00 94.25 91 ASN A O 1
ATOM 708 N N . GLU A 1 92 ? 8.768 -6.231 -0.237 1.00 94.56 92 GLU A N 1
ATOM 709 C CA . GLU A 1 92 ? 9.978 -5.560 -0.726 1.00 94.56 92 GLU A CA 1
ATOM 710 C C . GLU A 1 92 ? 11.113 -6.551 -1.007 1.00 94.56 92 GLU A C 1
ATOM 712 O O . GLU A 1 92 ? 11.695 -6.518 -2.082 1.00 94.56 92 GLU A O 1
ATOM 717 N N . SER A 1 93 ? 11.341 -7.543 -0.138 1.00 96.00 93 SER A N 1
ATOM 718 C CA . SER A 1 93 ? 12.404 -8.546 -0.342 1.00 96.00 93 SER A CA 1
ATOM 719 C C . SER A 1 93 ? 12.279 -9.317 -1.670 1.00 96.00 93 SER A C 1
ATOM 721 O O . SER A 1 93 ? 13.269 -9.601 -2.355 1.00 96.00 93 SER A O 1
ATOM 723 N N . ALA A 1 94 ? 11.047 -9.636 -2.075 1.00 94.38 94 ALA A N 1
ATOM 724 C CA . ALA A 1 94 ? 10.774 -10.303 -3.343 1.00 94.38 94 ALA A CA 1
ATOM 725 C C . ALA A 1 94 ? 10.891 -9.350 -4.543 1.00 94.38 94 ALA A C 1
ATOM 727 O O . ALA A 1 94 ? 11.190 -9.806 -5.647 1.00 94.38 94 ALA A O 1
ATOM 728 N N . ILE A 1 95 ? 10.645 -8.053 -4.346 1.00 96.19 95 ILE A N 1
ATOM 729 C CA . ILE A 1 95 ? 10.798 -7.017 -5.375 1.00 96.19 95 ILE A CA 1
ATOM 730 C C . ILE A 1 95 ? 12.288 -6.731 -5.594 1.00 96.19 95 ILE A C 1
ATOM 732 O O . ILE A 1 95 ? 12.768 -6.807 -6.727 1.00 96.19 95 ILE A O 1
ATOM 736 N N . ASP A 1 96 ? 13.040 -6.527 -4.518 1.00 96.12 96 ASP A N 1
ATOM 737 C CA . ASP A 1 96 ? 14.462 -6.187 -4.551 1.00 96.12 96 ASP A CA 1
ATOM 738 C C . ASP A 1 96 ? 15.311 -7.318 -5.130 1.00 96.12 96 ASP A C 1
ATOM 740 O O . ASP A 1 96 ? 16.203 -7.079 -5.942 1.00 96.12 96 ASP A O 1
ATOM 744 N N . SER A 1 97 ? 14.985 -8.573 -4.798 1.00 97.31 97 SER A N 1
ATOM 745 C CA . SER A 1 97 ? 15.665 -9.741 -5.378 1.00 97.31 97 SER A CA 1
ATOM 746 C C . SER A 1 97 ? 15.456 -9.883 -6.891 1.00 97.31 97 SER A C 1
ATOM 748 O O . SER A 1 97 ? 16.284 -10.494 -7.569 1.00 97.31 97 SER A O 1
ATOM 750 N N . ARG A 1 98 ? 14.375 -9.319 -7.444 1.00 95.31 98 ARG A N 1
ATOM 751 C CA . ARG A 1 98 ? 14.122 -9.281 -8.896 1.00 95.31 98 ARG A CA 1
ATOM 752 C C . ARG A 1 98 ? 14.755 -8.055 -9.554 1.00 95.31 98 ARG A C 1
ATOM 754 O O . ARG A 1 98 ? 15.100 -8.118 -10.738 1.00 95.31 98 ARG A O 1
ATOM 761 N N . GLY A 1 99 ? 14.893 -6.954 -8.816 1.00 95.25 99 GLY A N 1
ATOM 762 C CA . GLY A 1 99 ? 15.401 -5.682 -9.320 1.00 95.25 99 GLY A CA 1
ATOM 763 C C . GLY A 1 99 ? 14.648 -5.213 -10.571 1.00 95.25 99 GLY A C 1
ATOM 764 O O . GLY A 1 99 ? 13.443 -5.413 -10.712 1.00 95.25 99 GLY A O 1
ATOM 765 N N . GLY A 1 100 ? 15.374 -4.633 -11.528 1.00 95.12 100 GLY A N 1
ATOM 766 C CA . GLY A 1 100 ? 14.805 -4.157 -12.796 1.00 95.12 100 GLY A CA 1
ATOM 767 C C . GLY A 1 100 ? 14.512 -5.245 -13.839 1.00 95.12 100 GLY A C 1
ATOM 768 O O . GLY A 1 100 ? 14.016 -4.920 -14.915 1.00 95.12 100 GLY A O 1
ATOM 769 N N . GLN A 1 101 ? 14.797 -6.526 -13.569 1.00 96.62 101 GLN A N 1
ATOM 770 C CA . GLN A 1 101 ? 14.652 -7.604 -14.562 1.00 96.62 101 GLN A CA 1
ATOM 771 C C . GLN A 1 101 ? 13.242 -7.735 -15.164 1.00 96.62 101 GLN A C 1
ATOM 773 O O . GLN A 1 101 ? 13.149 -7.939 -16.376 1.00 96.62 101 GLN A O 1
ATOM 778 N N . PRO A 1 102 ? 12.139 -7.610 -14.392 1.00 95.81 102 PRO A N 1
ATOM 779 C CA . PRO A 1 102 ? 10.797 -7.645 -14.969 1.00 95.81 102 PRO A CA 1
ATOM 780 C C . PRO A 1 102 ? 10.577 -6.549 -16.018 1.00 95.81 102 PRO A C 1
ATOM 782 O O . PRO A 1 102 ? 9.974 -6.816 -17.051 1.00 95.81 102 PRO A O 1
ATOM 785 N N . LEU A 1 103 ? 11.117 -5.347 -15.787 1.00 94.62 103 LEU A N 1
ATOM 786 C CA . LEU A 1 103 ? 11.041 -4.241 -16.738 1.00 94.62 103 LEU A CA 1
ATOM 787 C C . LEU A 1 103 ? 11.924 -4.502 -17.965 1.00 94.62 103 LEU A C 1
ATOM 789 O O . LEU A 1 103 ? 11.449 -4.364 -19.085 1.00 94.62 103 LEU A O 1
ATOM 793 N N . LEU A 1 104 ? 13.171 -4.948 -17.774 1.00 94.38 104 LEU A N 1
ATOM 794 C CA . LEU A 1 104 ? 14.103 -5.228 -18.877 1.00 94.38 104 LEU A CA 1
ATOM 795 C C . LEU A 1 104 ? 13.575 -6.284 -19.858 1.00 94.38 104 LEU A C 1
ATOM 797 O O . LEU A 1 104 ? 13.845 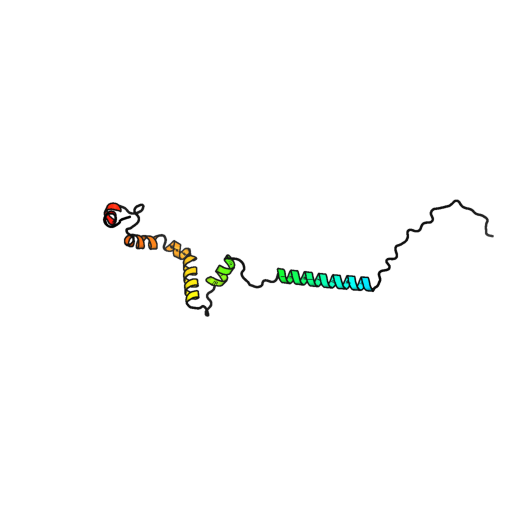-6.192 -21.050 1.00 94.38 104 LEU A O 1
ATOM 801 N N . LYS A 1 105 ? 12.803 -7.263 -19.372 1.00 95.25 105 LYS A N 1
ATOM 802 C CA . LYS A 1 105 ? 12.158 -8.273 -20.224 1.00 95.25 105 LYS A CA 1
ATOM 803 C C . LYS A 1 105 ? 10.970 -7.734 -21.019 1.00 95.25 105 LYS A C 1
ATOM 805 O O . LYS A 1 105 ? 10.684 -8.283 -22.071 1.00 95.25 105 LYS A O 1
ATOM 810 N N . LEU A 1 106 ? 10.299 -6.694 -20.520 1.00 94.88 106 LEU A N 1
ATOM 811 C CA . LEU A 1 106 ? 9.181 -6.041 -21.206 1.00 94.88 106 LEU A CA 1
ATOM 812 C C . LEU A 1 106 ? 9.649 -5.016 -22.244 1.00 94.88 106 LEU A C 1
ATOM 814 O O . LEU A 1 106 ? 8.930 -4.764 -23.204 1.00 94.88 106 LEU A O 1
ATOM 818 N N . LEU A 1 107 ? 10.836 -4.421 -22.068 1.00 92.19 107 LEU A N 1
ATOM 819 C CA . LEU A 1 107 ? 11.344 -3.371 -22.958 1.00 92.19 107 LEU A CA 1
ATOM 820 C C . LEU A 1 107 ? 11.339 -3.757 -24.452 1.00 92.19 107 LEU A C 1
ATOM 822 O O . LEU A 1 107 ? 10.873 -2.938 -25.241 1.00 92.19 107 LEU A O 1
ATOM 826 N N . PRO A 1 108 ? 11.786 -4.953 -24.881 1.00 89.94 108 PRO A N 1
ATOM 827 C CA . PRO A 1 108 ? 11.763 -5.331 -26.297 1.00 89.94 108 PRO A CA 1
ATOM 828 C C . PRO A 1 108 ? 10.357 -5.353 -26.914 1.00 89.94 108 PRO A C 1
ATOM 830 O O . PRO A 1 108 ? 10.207 -5.024 -28.088 1.00 89.94 108 PRO A O 1
ATOM 833 N N . ASP A 1 109 ? 9.328 -5.671 -26.122 1.00 91.69 109 ASP A N 1
ATOM 834 C CA . ASP A 1 109 ? 7.937 -5.756 -26.588 1.00 91.69 109 ASP A CA 1
ATOM 835 C C . ASP A 1 109 ? 7.315 -4.371 -26.838 1.00 91.69 109 ASP A C 1
ATOM 837 O O . ASP A 1 109 ? 6.327 -4.251 -27.561 1.00 91.69 109 ASP A O 1
ATOM 841 N N . ILE A 1 110 ? 7.891 -3.318 -26.247 1.00 90.44 110 ILE A N 1
ATOM 842 C CA . ILE A 1 110 ? 7.405 -1.933 -26.342 1.00 90.44 110 ILE A CA 1
ATOM 843 C C . ILE A 1 110 ? 8.349 -1.015 -27.131 1.00 90.44 110 ILE A C 1
ATOM 845 O O . ILE A 1 110 ? 8.341 0.195 -26.923 1.00 90.44 110 ILE A O 1
ATOM 849 N N . TYR A 1 111 ? 9.149 -1.578 -28.043 1.00 90.00 111 TYR A N 1
ATOM 850 C CA . TYR A 1 111 ? 10.149 -0.856 -28.849 1.00 90.00 111 TYR A CA 1
ATOM 851 C C . TYR A 1 111 ? 11.311 -0.259 -28.040 1.00 90.00 111 TYR A C 1
ATOM 853 O O . TYR A 1 111 ? 11.982 0.667 -28.487 1.00 90.00 111 TYR A O 1
ATOM 861 N N . GLY A 1 112 ? 11.589 -0.795 -26.855 1.00 89.62 112 GLY A N 1
ATOM 862 C CA . GLY A 1 112 ? 12.722 -0.404 -26.022 1.00 89.62 112 GLY A CA 1
ATOM 863 C C . GLY A 1 112 ? 12.569 0.958 -25.344 1.00 89.62 112 GLY A C 1
ATOM 864 O O . GLY A 1 112 ? 11.499 1.559 -25.301 1.00 89.62 112 GLY A O 1
ATOM 865 N N . TRP A 1 113 ? 13.675 1.447 -24.782 1.00 91.19 113 TRP A N 1
ATOM 866 C CA . TRP A 1 113 ? 13.747 2.774 -24.169 1.00 91.19 113 TRP A CA 1
ATOM 867 C C . TRP A 1 113 ? 14.956 3.527 -24.741 1.00 91.19 113 TRP A C 1
ATOM 869 O O . TRP A 1 113 ? 16.082 3.175 -24.385 1.00 91.19 113 TRP A O 1
ATOM 879 N N . PRO A 1 114 ? 14.762 4.553 -25.597 1.00 89.56 114 PRO A N 1
ATOM 880 C CA . PRO A 1 114 ? 15.850 5.184 -26.349 1.00 89.56 114 PRO A CA 1
ATOM 881 C C . PRO A 1 114 ? 17.026 5.686 -25.508 1.00 89.56 114 PRO A C 1
ATOM 883 O O . PRO A 1 114 ? 18.173 5.560 -25.913 1.00 89.56 114 PRO A O 1
ATOM 886 N N . VAL A 1 115 ? 16.756 6.217 -24.311 1.00 92.19 115 VAL A N 1
ATOM 887 C CA . VAL A 1 115 ? 17.799 6.744 -23.411 1.00 92.19 115 VAL A CA 1
ATOM 888 C C . VAL A 1 115 ? 18.670 5.648 -22.783 1.00 92.19 115 VAL A C 1
ATOM 890 O O . VAL A 1 115 ? 19.774 5.925 -22.330 1.00 92.19 115 VAL A O 1
ATOM 893 N N . ALA A 1 116 ? 18.162 4.417 -22.723 1.00 89.94 116 ALA A N 1
ATOM 894 C CA . ALA A 1 116 ? 18.770 3.291 -22.017 1.00 89.94 116 ALA A CA 1
ATOM 895 C C . ALA A 1 116 ? 19.071 2.104 -22.949 1.00 89.94 116 ALA A C 1
ATOM 897 O O . ALA A 1 116 ? 19.371 1.013 -22.468 1.00 89.94 116 ALA A O 1
ATOM 898 N N . SER A 1 117 ? 18.952 2.298 -24.266 1.00 86.94 117 SER A N 1
ATOM 899 C CA . SER A 1 117 ? 19.176 1.264 -25.279 1.00 86.94 117 SER A CA 1
ATOM 900 C C . SER A 1 117 ? 20.214 1.744 -26.284 1.00 86.94 117 SER A C 1
ATOM 902 O O . SER A 1 117 ? 20.052 2.800 -26.896 1.00 86.94 117 SER A O 1
ATOM 904 N N . ASP A 1 118 ? 21.254 0.948 -26.497 1.00 88.94 118 ASP A N 1
ATOM 905 C CA . ASP A 1 118 ? 22.253 1.242 -27.519 1.00 88.94 118 ASP A CA 1
ATOM 906 C C . ASP A 1 118 ? 21.651 1.091 -28.920 1.00 88.94 118 ASP A C 1
ATOM 908 O O . ASP A 1 118 ? 20.861 0.181 -29.177 1.00 88.94 118 ASP A O 1
ATOM 912 N N . ASN A 1 119 ? 22.043 1.973 -29.846 1.00 89.38 119 ASN A N 1
ATOM 913 C CA . ASN A 1 119 ? 21.613 1.938 -31.251 1.00 89.38 119 ASN A CA 1
ATOM 914 C C . ASN A 1 119 ? 20.084 1.853 -31.428 1.00 89.38 119 ASN A C 1
ATOM 916 O O . ASN A 1 119 ? 19.580 1.194 -32.345 1.00 89.38 119 ASN A O 1
ATOM 920 N N . TRP A 1 120 ? 19.336 2.524 -30.548 1.00 91.19 120 TRP A N 1
ATOM 921 C CA . TRP A 1 120 ? 17.875 2.496 -30.555 1.00 91.19 120 TRP A CA 1
ATOM 922 C C . TRP A 1 120 ? 17.278 2.938 -31.900 1.00 91.19 120 TRP A C 1
ATOM 924 O O . TRP A 1 120 ? 16.408 2.250 -32.429 1.00 91.19 120 TRP A O 1
ATOM 934 N N . ASP A 1 121 ? 17.812 4.006 -32.505 1.00 88.25 121 ASP A N 1
ATOM 935 C CA . ASP A 1 121 ? 17.377 4.500 -33.824 1.00 88.25 121 ASP A CA 1
ATOM 936 C C . ASP A 1 121 ? 17.471 3.428 -34.917 1.00 88.25 121 ASP A C 1
ATOM 938 O O . ASP A 1 121 ? 16.609 3.337 -35.789 1.00 88.25 121 ASP A O 1
ATOM 942 N N . GLN A 1 122 ? 18.504 2.585 -34.861 1.00 88.56 122 GLN A N 1
ATOM 943 C CA . GLN A 1 122 ? 18.719 1.519 -35.841 1.00 88.56 122 GLN A CA 1
ATOM 944 C C . GLN A 1 122 ? 17.803 0.321 -35.576 1.00 88.56 122 GLN A C 1
ATOM 946 O O . GLN A 1 122 ? 17.352 -0.329 -36.516 1.00 88.56 122 GLN A O 1
ATOM 951 N N . THR A 1 123 ? 17.534 0.033 -34.300 1.00 86.94 123 THR A N 1
ATOM 952 C CA . THR A 1 123 ? 16.791 -1.163 -33.877 1.00 86.94 123 THR A CA 1
ATOM 953 C C . THR A 1 123 ? 15.279 -0.957 -33.951 1.00 86.94 123 THR A C 1
ATOM 955 O O . THR A 1 123 ? 14.558 -1.842 -34.404 1.00 86.94 123 THR A O 1
ATOM 958 N N . TYR A 1 124 ? 14.794 0.212 -33.533 1.00 87.62 124 TYR A N 1
ATOM 959 C CA . TYR A 1 124 ? 13.365 0.498 -33.384 1.00 87.62 124 TYR A CA 1
ATOM 960 C C . TYR A 1 124 ? 12.915 1.778 -34.098 1.00 87.62 124 TYR A C 1
ATOM 962 O O . TYR A 1 124 ? 11.726 1.918 -34.382 1.00 87.62 124 TYR A O 1
ATOM 970 N N . GLY A 1 125 ? 13.835 2.683 -34.452 1.00 81.19 125 GLY A N 1
ATOM 971 C CA . GLY A 1 125 ? 13.505 3.998 -35.017 1.00 81.19 125 GLY A CA 1
ATOM 972 C C . GLY A 1 125 ? 12.746 3.969 -36.350 1.00 81.19 125 GLY A C 1
ATOM 973 O O . GLY A 1 125 ? 12.046 4.921 -36.672 1.00 81.19 125 GLY A O 1
ATOM 974 N N . THR A 1 126 ? 12.818 2.876 -37.118 1.00 82.75 126 THR A N 1
ATOM 975 C CA . THR A 1 126 ? 12.045 2.715 -38.369 1.00 82.75 126 THR A CA 1
ATOM 976 C C . THR A 1 126 ? 10.630 2.179 -38.157 1.00 82.75 126 THR A C 1
ATOM 978 O O . THR A 1 126 ? 9.772 2.363 -39.017 1.00 82.75 126 THR A O 1
ATOM 981 N N . SER A 1 127 ? 10.387 1.493 -37.036 1.00 81.88 127 SER A N 1
ATOM 982 C CA . SER A 1 127 ? 9.094 0.876 -36.702 1.00 81.88 127 SER A CA 1
ATOM 983 C C . SER A 1 127 ? 8.264 1.741 -35.755 1.00 81.88 127 SER A C 1
ATOM 985 O O . SER A 1 127 ? 7.053 1.562 -35.649 1.00 81.88 127 SER A O 1
ATOM 987 N N . TRP A 1 128 ? 8.915 2.668 -35.057 1.00 76.31 128 TRP A N 1
ATOM 988 C CA . TRP A 1 128 ? 8.287 3.559 -34.100 1.00 76.31 128 TRP A CA 1
ATOM 989 C C . TRP A 1 128 ? 7.851 4.871 -34.768 1.00 76.31 128 TRP A C 1
ATOM 991 O O . TRP A 1 128 ? 8.643 5.543 -35.425 1.00 76.31 128 TRP A O 1
ATOM 1001 N N . THR A 1 129 ? 6.590 5.254 -34.575 1.00 69.50 129 THR A N 1
ATOM 1002 C CA . THR A 1 129 ? 6.027 6.547 -34.999 1.00 69.50 129 THR A CA 1
ATOM 1003 C C . THR A 1 129 ? 5.349 7.205 -33.804 1.00 69.50 129 THR A C 1
ATOM 1005 O O . THR A 1 129 ? 4.513 6.565 -33.165 1.00 69.50 129 THR A O 1
ATOM 1008 N N . ALA A 1 130 ? 5.732 8.450 -33.508 1.00 64.31 130 ALA A N 1
ATOM 1009 C CA . ALA A 1 130 ? 5.184 9.265 -32.420 1.00 64.31 130 ALA A CA 1
ATOM 1010 C C . ALA A 1 130 ? 3.764 9.771 -32.705 1.00 64.31 130 ALA A C 1
ATOM 1012 O O . ALA A 1 130 ? 3.479 10.085 -33.885 1.00 64.31 130 ALA A O 1
#

Sequence (130 aa):
MGRSESQMDITDINAPKPKKKQRWTPLEISLSVLVLLLTIIAVTMIALYATYDDGICKSSDCIKSDVLQEPKTEDIVAVQKAKTLYRSCINESAIDSRGGQPLLKLLPDIYGWPVASDNWDQTYGTSWTA

Foldseek 3Di:
DDDDDDDDDDDDDDDDDPPPPPPDDVVVVVVVVVVVVVVVVVVVVVVCVVPDPPVDDPDPVVCCCVQQVDDDPPDDPVSVVSNVVSVVVPPVVVDVVCDCVVVVVCQVVVLHDVVPDPPSCVRRVVVDDD

Radius of gyration: 44.53 Å; chains: 1; bounding box: 56×72×144 Å

pLDDT: mean 80.89, std 14.99, range [40.78, 97.31]

Organism: Mus musculus (NCBI:txid10090)

Secondary structure (DSSP, 8-state):
-------------------------HHHHHHHHHHHHHHHHHHHHHHHHHH-------SHHHHHIIIIIS--TT--HHHHHHHHHHHHHH-HHHHHTTTTHHHHHHGGGGT--GGGSTTHHHHTTTT---

InterPro domains:
  IPR008753 Peptidase M13, N-terminal domain [PF05649] (66-121)
  IPR042089 Peptidase M13, domain 2 [G3DSA:1.10.1380.10] (60-130)